Protein AF-A0A2T7N3Q2-F1 (afdb_monomer_lite)

pLDDT: mean 89.61, std 8.19, range [59.91, 98.12]

Radius of gyration: 12.16 Å; chains: 1; bounding box: 27×22×31 Å

Secondary structure (DSSP, 8-state):
---TTS-HHHHSTTGGGSHHHHHHHHHHHH---EEEEEEEEEETTEEEEEEEEE---TT-

Foldseek 3Di:
DDCPPPDPCVQQPPCVVDPVVVQQVCCVVPQDKDKDAWDWDDDPVDIDTDIDIDGDDPVD

Structure (mmCIF, N/CA/C/O backbone):
data_AF-A0A2T7N3Q2-F1
#
_entry.id   AF-A0A2T7N3Q2-F1
#
loop_
_atom_site.group_PDB
_atom_site.id
_atom_site.type_symbol
_atom_site.label_atom_id
_atom_site.lab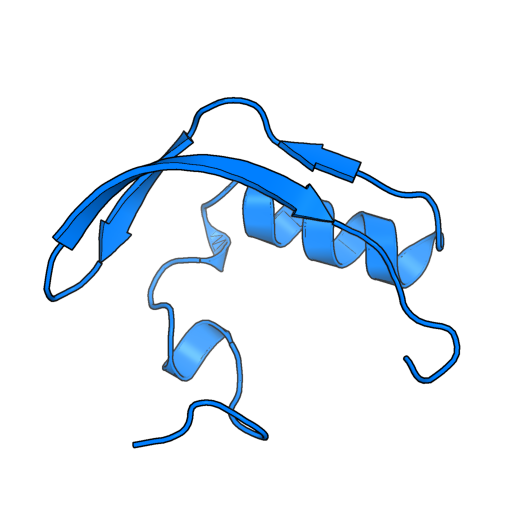el_alt_id
_atom_site.label_comp_id
_atom_site.label_asym_id
_atom_site.label_entity_id
_atom_site.label_seq_id
_atom_site.pdbx_PDB_ins_code
_atom_site.Cartn_x
_atom_site.Cartn_y
_atom_site.Cartn_z
_atom_site.occupancy
_atom_site.B_iso_or_equiv
_atom_site.auth_seq_id
_atom_site.auth_comp_id
_atom_site.auth_asym_id
_atom_site.auth_atom_id
_atom_site.pdbx_PDB_model_num
ATOM 1 N N . MET A 1 1 ? -1.226 -0.803 -22.630 1.00 59.91 1 MET A N 1
ATOM 2 C CA . MET A 1 1 ? -1.659 -2.131 -22.125 1.00 59.91 1 MET A CA 1
ATOM 3 C C . MET A 1 1 ? -2.366 -1.929 -20.785 1.00 59.91 1 MET A C 1
ATOM 5 O O . MET A 1 1 ? -1.859 -1.150 -19.992 1.00 59.91 1 MET A O 1
ATOM 9 N N . LYS A 1 2 ? -3.537 -2.539 -20.533 1.00 71.06 2 LYS A N 1
ATOM 10 C CA . LYS A 1 2 ? -4.232 -2.405 -19.234 1.00 71.06 2 LYS A CA 1
ATOM 11 C C . LYS A 1 2 ? -3.567 -3.332 -18.197 1.00 71.06 2 LYS A C 1
ATOM 13 O O . LYS A 1 2 ? -3.435 -4.513 -18.495 1.00 71.06 2 LYS A O 1
ATOM 18 N N . PRO A 1 3 ? -3.172 -2.850 -17.006 1.00 80.81 3 PRO A N 1
ATOM 19 C CA . PRO A 1 3 ? -2.475 -3.662 -15.998 1.00 80.81 3 PRO A CA 1
ATOM 20 C C . PRO A 1 3 ? -3.384 -4.634 -15.217 1.00 80.81 3 PRO A C 1
ATOM 22 O O . PRO A 1 3 ? -2.908 -5.349 -14.341 1.00 80.81 3 PRO A O 1
ATOM 25 N N . ILE A 1 4 ? -4.684 -4.681 -15.522 1.00 85.62 4 ILE A N 1
ATOM 26 C CA . ILE A 1 4 ? -5.670 -5.513 -14.817 1.00 85.62 4 ILE A CA 1
ATOM 27 C C . ILE A 1 4 ? -5.357 -7.002 -15.015 1.00 85.62 4 ILE A C 1
ATOM 29 O O . ILE A 1 4 ? -5.092 -7.440 -16.133 1.00 85.62 4 ILE A O 1
ATOM 33 N N . GLY A 1 5 ? -5.413 -7.776 -13.928 1.00 88.06 5 GLY A N 1
ATOM 34 C CA . GLY A 1 5 ? -5.167 -9.222 -13.935 1.00 88.06 5 GLY A CA 1
ATOM 35 C C . GLY A 1 5 ? -3.689 -9.618 -13.978 1.00 88.06 5 GLY A C 1
ATOM 36 O O . GLY A 1 5 ? -3.384 -10.806 -14.022 1.00 88.06 5 GLY A O 1
ATOM 37 N N . ARG A 1 6 ? -2.765 -8.650 -13.959 1.00 90.00 6 ARG A N 1
ATOM 38 C CA . ARG A 1 6 ? -1.325 -8.915 -13.882 1.00 90.00 6 ARG A CA 1
ATOM 39 C C . ARG A 1 6 ? -0.834 -8.848 -12.444 1.00 90.00 6 ARG A C 1
ATOM 41 O O . ARG A 1 6 ? -1.361 -8.102 -11.623 1.00 90.00 6 ARG A O 1
ATOM 48 N N . GLU A 1 7 ? 0.227 -9.597 -12.171 1.00 91.31 7 GLU A N 1
ATOM 49 C CA . GLU A 1 7 ? 0.935 -9.505 -10.901 1.00 91.31 7 GLU A CA 1
ATOM 50 C C . GLU A 1 7 ? 1.529 -8.103 -10.721 1.00 91.31 7 GLU A C 1
ATOM 52 O O . GLU A 1 7 ? 2.230 -7.592 -11.597 1.00 91.31 7 GLU A O 1
ATOM 57 N N . LEU A 1 8 ? 1.289 -7.500 -9.555 1.00 89.88 8 LEU A N 1
ATOM 58 C CA . LEU A 1 8 ? 1.756 -6.156 -9.221 1.00 89.88 8 LEU A CA 1
ATOM 59 C C . LEU A 1 8 ? 3.273 -6.005 -9.395 1.00 89.88 8 LEU A C 1
ATOM 61 O O . LEU A 1 8 ? 3.724 -5.008 -9.944 1.00 89.88 8 LEU A O 1
ATOM 65 N N . LYS A 1 9 ? 4.057 -7.015 -9.012 1.00 90.31 9 LYS A N 1
ATOM 66 C CA . LYS A 1 9 ? 5.527 -7.005 -9.111 1.00 90.31 9 LYS A CA 1
ATOM 67 C C . LYS A 1 9 ? 6.042 -7.014 -10.549 1.00 90.31 9 LYS A C 1
ATOM 69 O O . LYS A 1 9 ? 7.119 -6.493 -10.818 1.00 90.31 9 LYS A O 1
ATOM 74 N N . ALA A 1 10 ? 5.257 -7.569 -11.472 1.00 89.12 10 ALA A N 1
ATOM 75 C CA . ALA A 1 10 ? 5.570 -7.580 -12.897 1.00 89.12 10 ALA A CA 1
ATOM 76 C C . ALA A 1 10 ? 5.225 -6.253 -13.594 1.00 89.12 10 ALA A C 1
ATOM 78 O O . ALA A 1 10 ? 5.665 -6.024 -14.720 1.00 89.12 10 ALA A O 1
ATOM 79 N N . VAL A 1 11 ? 4.403 -5.410 -12.963 1.00 87.31 11 VAL A N 1
ATOM 80 C CA . VAL A 1 11 ? 3.990 -4.100 -13.492 1.00 87.31 11 VAL A CA 1
ATOM 81 C C . VAL A 1 11 ? 4.746 -2.966 -12.802 1.00 87.31 11 VAL A C 1
ATOM 83 O O . VAL A 1 11 ? 5.134 -2.005 -13.453 1.00 87.31 11 VAL A O 1
ATOM 86 N N . PHE A 1 12 ? 4.977 -3.091 -11.499 1.00 86.38 12 PHE A N 1
ATOM 87 C CA . PHE A 1 12 ? 5.685 -2.128 -10.671 1.00 86.38 12 PHE A CA 1
ATOM 88 C C . PHE A 1 12 ? 6.931 -2.804 -10.089 1.00 86.38 12 PHE A C 1
ATOM 90 O O . PHE A 1 12 ? 6.937 -3.311 -8.964 1.00 86.38 12 PHE A O 1
ATOM 97 N N . GLN A 1 13 ? 8.000 -2.837 -10.884 1.00 86.62 13 GLN A N 1
ATOM 98 C CA . GLN A 1 13 ? 9.264 -3.444 -10.472 1.00 86.62 13 GLN A CA 1
ATOM 99 C C . GLN A 1 13 ? 9.822 -2.753 -9.221 1.00 86.62 13 GLN A C 1
ATOM 101 O O . GLN A 1 13 ? 9.813 -1.531 -9.104 1.00 86.62 13 GLN A O 1
ATOM 106 N N . GLY A 1 14 ? 10.306 -3.545 -8.263 1.00 87.69 14 GLY A N 1
ATOM 107 C CA . GLY A 1 14 ? 10.866 -3.025 -7.012 1.00 87.69 14 GLY A CA 1
ATOM 108 C C . GLY A 1 14 ? 9.834 -2.580 -5.971 1.00 87.69 14 GLY A C 1
ATOM 109 O O . GLY A 1 14 ? 10.242 -2.173 -4.882 1.00 87.69 14 GLY A O 1
ATOM 110 N N . ILE A 1 15 ? 8.528 -2.722 -6.244 1.00 89.62 15 ILE A N 1
ATOM 111 C CA . ILE A 1 15 ? 7.463 -2.361 -5.294 1.00 89.62 15 ILE A CA 1
ATOM 112 C C . ILE A 1 15 ? 7.646 -3.014 -3.922 1.00 89.62 15 ILE A C 1
ATOM 114 O O . ILE A 1 15 ? 7.352 -2.386 -2.912 1.00 89.62 15 ILE A O 1
ATOM 118 N N . GLU A 1 16 ? 8.219 -4.221 -3.861 1.00 91.75 16 GLU A N 1
ATOM 119 C CA . GLU A 1 16 ? 8.458 -4.957 -2.611 1.00 91.75 16 GLU A CA 1
ATOM 120 C C . GLU A 1 16 ? 9.332 -4.211 -1.592 1.00 91.75 16 GLU A C 1
ATOM 122 O O . GLU A 1 16 ? 9.351 -4.570 -0.421 1.00 91.75 16 GLU A O 1
ATOM 127 N N . ARG A 1 17 ? 10.056 -3.175 -2.027 1.00 90.12 17 ARG A N 1
ATOM 128 C CA . ARG A 1 17 ? 10.919 -2.347 -1.174 1.00 90.12 17 ARG A CA 1
ATOM 129 C C . ARG A 1 17 ? 10.237 -1.069 -0.681 1.00 90.12 17 ARG A C 1
ATOM 131 O O . ARG A 1 17 ? 10.867 -0.290 0.027 1.00 90.12 17 ARG A O 1
ATOM 138 N N . THR A 1 18 ? 8.992 -0.828 -1.083 1.00 90.94 18 THR A N 1
ATOM 139 C CA . THR A 1 18 ? 8.250 0.404 -0.783 1.00 90.94 18 THR A CA 1
ATOM 140 C C . THR A 1 18 ? 7.345 0.233 0.430 1.00 90.94 18 THR A C 1
ATOM 142 O O . THR A 1 18 ? 6.872 -0.867 0.732 1.00 90.94 18 THR A O 1
ATOM 145 N N . LYS A 1 19 ? 7.021 1.345 1.095 1.00 94.06 19 LYS A N 1
ATOM 146 C CA . LYS A 1 19 ? 6.024 1.355 2.177 1.00 94.06 19 LYS A CA 1
ATOM 147 C C . LYS A 1 19 ? 4.626 1.018 1.661 1.00 94.06 19 LYS A C 1
ATOM 149 O O . LYS A 1 19 ? 3.835 0.435 2.402 1.00 94.06 19 LYS A O 1
ATOM 154 N N . LEU A 1 20 ? 4.341 1.341 0.397 1.00 94.69 20 LEU A N 1
ATOM 155 C CA . LEU A 1 20 ? 3.097 0.971 -0.277 1.00 94.69 20 LEU A CA 1
ATOM 156 C C . LEU A 1 20 ? 2.863 -0.544 -0.281 1.00 94.69 20 LEU A C 1
ATOM 158 O O . LEU A 1 20 ? 1.756 -0.978 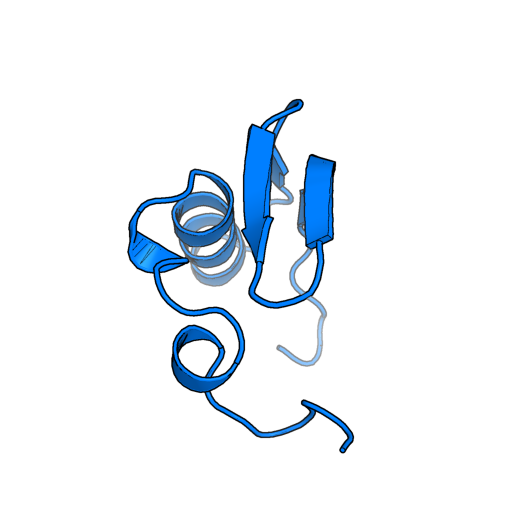0.024 1.00 94.69 20 LEU A O 1
ATOM 162 N N . PHE A 1 21 ? 3.876 -1.360 -0.580 1.00 95.19 21 PHE A N 1
ATOM 163 C CA . PHE A 1 21 ? 3.696 -2.815 -0.626 1.00 95.19 21 PHE A CA 1
ATOM 164 C C . PHE A 1 21 ? 3.355 -3.414 0.737 1.00 95.19 21 PHE A C 1
ATOM 166 O O . PHE A 1 21 ? 2.451 -4.241 0.847 1.00 95.19 21 PHE A O 1
ATOM 173 N N . GLU A 1 22 ? 4.026 -2.953 1.788 1.00 95.81 22 GLU A N 1
ATOM 174 C CA . GLU A 1 22 ? 3.740 -3.401 3.150 1.00 95.81 22 GLU A CA 1
ATOM 175 C C . GLU A 1 22 ? 2.363 -2.920 3.632 1.00 95.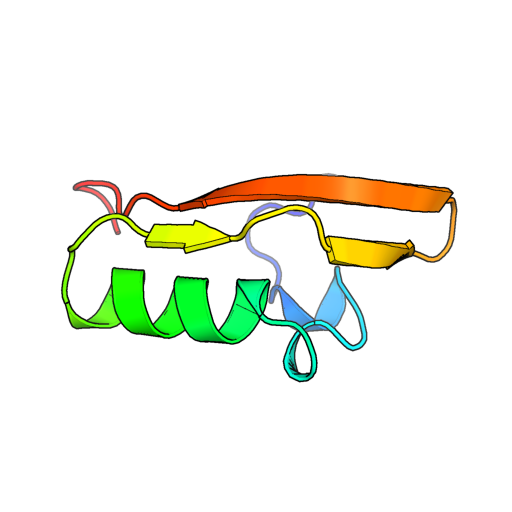81 22 GLU A C 1
ATOM 177 O O . GLU A 1 22 ? 1.649 -3.667 4.299 1.00 95.81 22 GLU A O 1
ATOM 182 N N . ALA A 1 23 ? 1.940 -1.711 3.248 1.00 96.75 23 ALA A N 1
ATOM 183 C CA . ALA A 1 23 ? 0.587 -1.224 3.518 1.00 96.75 23 ALA A CA 1
ATOM 184 C C . ALA A 1 23 ? -0.488 -2.032 2.769 1.00 96.75 23 ALA A C 1
ATOM 186 O O . ALA A 1 23 ? -1.517 -2.360 3.355 1.00 96.75 23 ALA A O 1
ATOM 187 N N . LEU A 1 24 ? -0.239 -2.415 1.509 1.00 96.12 24 LEU A N 1
ATOM 188 C CA . LEU A 1 24 ? -1.128 -3.292 0.737 1.00 96.12 24 LEU A CA 1
ATOM 189 C C . LEU A 1 24 ? -1.323 -4.647 1.430 1.00 96.12 24 LEU A C 1
ATOM 191 O O . LEU A 1 24 ? -2.461 -5.094 1.564 1.00 96.12 24 LEU A O 1
ATOM 195 N N . LYS A 1 25 ? -0.243 -5.276 1.915 1.00 95.62 25 LYS A N 1
ATOM 196 C CA . LYS A 1 25 ? -0.326 -6.537 2.674 1.00 95.62 25 LYS A CA 1
ATOM 197 C C . LYS A 1 25 ? -1.144 -6.381 3.954 1.00 95.62 25 LYS A C 1
ATOM 199 O O . LYS A 1 25 ? -2.076 -7.150 4.167 1.00 95.62 25 LYS A O 1
ATOM 204 N N . ARG A 1 26 ? -0.848 -5.365 4.774 1.00 97.12 26 ARG A N 1
ATOM 205 C CA . ARG A 1 26 ? -1.571 -5.137 6.036 1.00 97.12 26 ARG A CA 1
ATOM 206 C C . ARG A 1 26 ? -3.051 -4.860 5.808 1.00 97.12 26 ARG A C 1
ATOM 208 O O . ARG A 1 26 ? -3.885 -5.454 6.488 1.00 97.12 26 ARG A O 1
ATOM 215 N N . ALA A 1 27 ? -3.394 -4.008 4.843 1.00 97.38 27 ALA A N 1
ATOM 216 C CA . ALA A 1 27 ? -4.786 -3.721 4.507 1.00 97.38 27 ALA A CA 1
ATOM 217 C C . ALA A 1 27 ? -5.512 -4.969 3.976 1.00 97.38 27 ALA A C 1
ATOM 219 O O . ALA A 1 27 ? -6.678 -5.194 4.301 1.00 97.38 27 ALA A O 1
ATOM 220 N N . TRP A 1 28 ? -4.825 -5.818 3.205 1.00 94.94 28 TRP A N 1
ATOM 221 C CA . TRP A 1 28 ? -5.369 -7.098 2.758 1.00 94.94 28 TRP A CA 1
ATOM 222 C C . TRP A 1 28 ? -5.653 -8.043 3.932 1.00 94.94 28 TRP A C 1
ATOM 224 O O . TRP A 1 28 ? -6.766 -8.552 4.051 1.00 94.94 28 TRP A O 1
ATOM 234 N N . GLU A 1 29 ? -4.682 -8.247 4.820 1.00 95.19 29 GLU A N 1
ATOM 235 C CA . GLU A 1 29 ? -4.782 -9.172 5.955 1.00 95.19 29 GLU A CA 1
ATOM 236 C C . GLU A 1 29 ? -5.807 -8.717 6.998 1.00 95.19 29 GLU A C 1
ATOM 238 O O . GLU A 1 29 ? -6.597 -9.521 7.490 1.00 95.19 29 GLU A O 1
ATOM 243 N N . THR A 1 30 ? -5.811 -7.425 7.324 1.00 96.06 30 THR A N 1
ATOM 244 C CA . THR A 1 30 ? -6.604 -6.878 8.436 1.00 96.06 30 THR A CA 1
ATOM 245 C C . THR A 1 30 ? -7.945 -6.298 8.001 1.00 96.06 30 THR A C 1
ATOM 247 O O . THR A 1 30 ? -8.852 -6.170 8.819 1.00 96.06 30 THR A O 1
ATOM 250 N N . GLY A 1 31 ? -8.080 -5.903 6.732 1.00 95.56 31 GLY A N 1
ATOM 251 C CA . GLY A 1 31 ? -9.215 -5.119 6.243 1.00 95.56 31 GLY A CA 1
ATOM 252 C C . GLY A 1 31 ? -9.230 -3.660 6.721 1.00 95.56 31 GLY A C 1
ATOM 253 O O . GLY A 1 31 ? -10.141 -2.920 6.352 1.00 95.56 31 GLY A O 1
ATOM 254 N N . ILE A 1 32 ? -8.249 -3.226 7.519 1.00 97.06 32 ILE A N 1
ATOM 255 C CA . ILE A 1 32 ? -8.160 -1.854 8.026 1.00 97.06 32 ILE A CA 1
ATOM 256 C C . ILE A 1 32 ? -7.519 -0.964 6.947 1.00 97.06 32 ILE A C 1
ATOM 258 O O . ILE A 1 32 ? -6.471 -1.328 6.410 1.00 97.06 32 ILE A O 1
ATOM 262 N N . PRO A 1 33 ? -8.115 0.197 6.610 1.00 97.81 33 PRO A N 1
ATOM 263 C CA . PRO A 1 33 ? -7.517 1.133 5.665 1.00 97.81 33 PRO A CA 1
ATOM 264 C C . PRO A 1 33 ? -6.162 1.670 6.131 1.00 97.81 33 PRO A C 1
ATOM 266 O O . PRO A 1 33 ? -5.972 1.978 7.306 1.00 97.81 33 PRO A O 1
ATOM 269 N N . GLU A 1 34 ? -5.247 1.862 5.186 1.00 98.12 34 GLU A N 1
ATOM 270 C CA . GLU A 1 34 ? -3.891 2.352 5.442 1.00 98.12 34 GLU A CA 1
ATOM 271 C C . GLU A 1 34 ? -3.629 3.643 4.659 1.00 98.12 34 GLU A C 1
ATOM 273 O O . GLU A 1 34 ? -4.118 3.830 3.541 1.00 98.12 34 GLU A O 1
ATOM 278 N N . LYS A 1 35 ? -2.809 4.528 5.231 1.00 97.50 35 LYS A N 1
ATOM 279 C CA . LYS A 1 35 ? -2.289 5.714 4.547 1.00 97.50 35 LYS A CA 1
ATOM 280 C C . LYS A 1 35 ? -0.771 5.651 4.530 1.00 97.50 35 LYS A C 1
ATOM 282 O O . LYS A 1 35 ? -0.135 5.533 5.575 1.00 97.50 35 LYS A O 1
ATOM 287 N N . VAL A 1 36 ? -0.194 5.789 3.345 1.00 96.44 36 VAL A N 1
ATOM 288 C CA . VAL A 1 36 ? 1.248 5.964 3.172 1.00 96.44 36 VAL A CA 1
ATOM 289 C C . VAL A 1 36 ? 1.489 7.421 2.808 1.00 96.44 36 VAL A C 1
ATOM 291 O O . VAL A 1 36 ? 1.079 7.870 1.738 1.00 96.44 36 VAL A O 1
ATOM 294 N N . GLU A 1 37 ? 2.115 8.160 3.726 1.00 94.69 37 GLU A N 1
ATOM 295 C CA . GLU A 1 37 ? 2.564 9.536 3.484 1.00 94.69 37 GLU A CA 1
ATOM 296 C C . GLU A 1 37 ? 3.568 9.603 2.326 1.00 94.69 37 GLU A C 1
ATOM 298 O O . GLU A 1 37 ? 4.114 8.579 1.917 1.00 94.69 37 GLU A O 1
ATOM 303 N N . ALA A 1 38 ? 3.816 10.817 1.824 1.00 92.94 38 ALA A N 1
ATOM 304 C CA . ALA A 1 38 ? 4.615 11.078 0.630 1.00 92.94 38 ALA A CA 1
ATOM 305 C C . ALA A 1 38 ? 5.879 10.201 0.526 1.00 92.94 38 ALA A C 1
ATOM 307 O O . ALA A 1 38 ? 6.840 10.350 1.284 1.00 92.94 38 ALA A O 1
ATOM 308 N N . GLU A 1 39 ? 5.877 9.306 -0.458 1.00 90.75 39 GLU A N 1
ATOM 309 C CA . GLU A 1 39 ? 6.996 8.440 -0.813 1.00 90.75 39 GLU A CA 1
ATOM 310 C C . GLU A 1 39 ? 7.398 8.728 -2.263 1.00 90.75 39 GLU A C 1
ATOM 312 O O . GLU A 1 39 ? 6.540 8.953 -3.125 1.00 90.75 39 GLU A O 1
ATOM 317 N N . LYS A 1 40 ? 8.709 8.778 -2.527 1.00 89.06 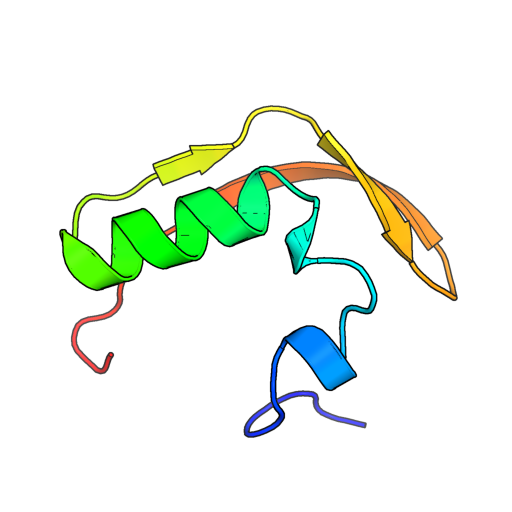40 LYS A N 1
ATOM 318 C CA . LYS A 1 40 ? 9.225 8.989 -3.880 1.00 89.06 40 LYS A CA 1
ATOM 319 C C . LYS A 1 40 ? 9.265 7.653 -4.616 1.00 89.06 40 LYS A C 1
ATOM 321 O O . LYS A 1 40 ? 9.933 6.730 -4.151 1.00 89.06 40 LYS A O 1
ATOM 326 N N . TYR A 1 41 ? 8.616 7.565 -5.774 1.00 84.12 41 TYR A N 1
ATOM 327 C CA . TYR A 1 41 ? 8.738 6.401 -6.655 1.00 84.12 41 TYR A CA 1
ATOM 328 C C . TYR A 1 41 ? 9.574 6.734 -7.883 1.00 84.12 41 TYR A C 1
ATOM 330 O O . TYR A 1 41 ? 9.482 7.825 -8.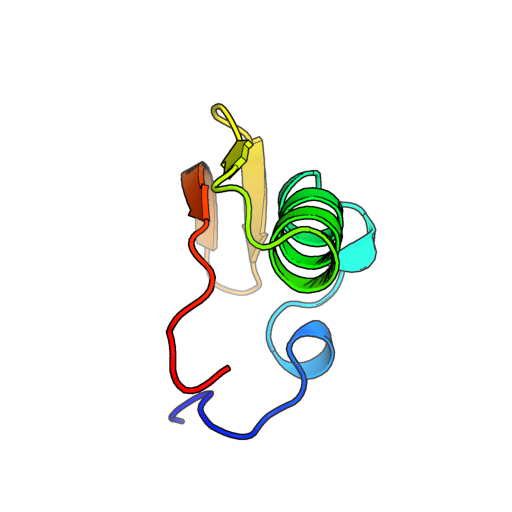445 1.00 84.12 41 TYR A O 1
ATOM 338 N N . HIS A 1 42 ? 10.377 5.758 -8.289 1.00 78.25 42 HIS A N 1
ATOM 339 C CA . HIS A 1 42 ? 11.049 5.731 -9.577 1.00 78.25 42 HIS A CA 1
ATOM 340 C C . HIS A 1 42 ? 10.378 4.636 -10.402 1.00 78.25 42 HIS A C 1
ATOM 342 O O . HIS A 1 42 ? 10.512 3.454 -10.093 1.00 78.25 42 HIS A O 1
ATOM 348 N N . MET A 1 43 ? 9.604 5.043 -11.402 1.00 74.81 43 MET A N 1
ATOM 349 C CA . MET A 1 43 ? 8.987 4.160 -12.387 1.00 74.81 43 MET A CA 1
ATOM 350 C C . MET A 1 43 ? 9.664 4.383 -13.743 1.00 74.81 43 MET A C 1
ATOM 352 O O . MET A 1 43 ? 10.282 5.422 -13.960 1.00 74.81 43 MET A O 1
ATOM 356 N N . GLU A 1 44 ? 9.556 3.413 -14.655 1.00 72.38 44 GLU A N 1
ATOM 357 C CA . GLU A 1 44 ? 10.282 3.425 -15.939 1.00 72.38 44 GLU A CA 1
ATOM 358 C C . GLU A 1 44 ? 10.107 4.734 -16.728 1.00 72.38 44 GLU A C 1
ATOM 360 O O . GLU A 1 44 ? 11.073 5.249 -17.282 1.00 72.38 44 GLU A O 1
ATOM 365 N N . GLU A 1 45 ? 8.903 5.310 -16.726 1.00 75.31 45 GLU A N 1
ATOM 366 C CA . GLU A 1 45 ? 8.592 6.526 -17.489 1.00 75.31 45 GLU A CA 1
ATOM 367 C C . GLU A 1 45 ? 8.405 7.782 -16.617 1.00 75.31 45 GLU A C 1
ATOM 369 O O . GLU A 1 45 ? 8.107 8.854 -17.140 1.00 75.31 45 GLU A O 1
ATOM 374 N N . SER A 1 46 ? 8.539 7.688 -15.286 1.00 75.00 46 SER A N 1
ATOM 375 C CA . SER A 1 46 ? 8.303 8.841 -14.401 1.00 75.00 46 SER A CA 1
ATOM 376 C C . SER A 1 46 ? 8.940 8.714 -13.019 1.00 75.00 46 SER A C 1
ATOM 378 O O . SER A 1 46 ? 9.016 7.636 -12.431 1.00 75.00 46 SER A O 1
ATOM 380 N N . GLU A 1 47 ? 9.331 9.855 -12.456 1.00 85.38 47 GLU A N 1
ATOM 381 C CA . GLU A 1 47 ? 9.626 9.999 -11.033 1.00 85.38 47 GLU A CA 1
ATOM 382 C C . GLU A 1 47 ? 8.701 11.039 -10.397 1.00 85.38 47 GLU A C 1
ATOM 384 O O . GLU A 1 47 ? 8.245 11.975 -11.053 1.00 85.38 47 GLU A O 1
ATOM 389 N N . GLY A 1 48 ? 8.419 10.882 -9.108 1.00 89.12 48 GLY A N 1
ATOM 390 C CA . GLY A 1 48 ? 7.523 11.792 -8.403 1.00 89.12 48 GLY A CA 1
ATOM 391 C C . GLY A 1 48 ? 7.310 11.413 -6.946 1.00 89.12 48 GLY A C 1
ATOM 392 O O . GLY A 1 48 ? 7.877 10.438 -6.453 1.00 89.12 48 GLY A O 1
ATOM 393 N N . TRP A 1 49 ? 6.489 12.205 -6.265 1.00 92.81 49 TRP A N 1
ATOM 394 C CA . TRP A 1 49 ? 6.064 11.962 -4.890 1.00 92.81 49 TRP A CA 1
ATOM 395 C C . TRP A 1 49 ? 4.580 11.640 -4.863 1.00 92.81 49 TRP A C 1
ATOM 397 O O . TRP A 1 49 ? 3.778 12.371 -5.443 1.00 92.81 49 TRP A O 1
ATOM 407 N N . TRP A 1 50 ? 4.214 10.585 -4.142 1.00 91.12 50 TRP A N 1
ATOM 408 C CA . TRP A 1 50 ? 2.824 10.167 -4.016 1.00 91.12 50 TRP A CA 1
ATOM 409 C C . TRP A 1 50 ? 2.463 9.899 -2.564 1.00 91.12 50 TRP A C 1
ATOM 411 O O . TRP A 1 50 ? 3.227 9.297 -1.815 1.00 91.12 50 TRP A O 1
ATOM 421 N N . THR A 1 51 ? 1.267 10.340 -2.183 1.00 95.94 51 THR A N 1
ATOM 422 C CA . THR A 1 51 ? 0.585 9.888 -0.966 1.00 95.94 51 THR A CA 1
ATOM 423 C C . THR A 1 51 ? -0.448 8.852 -1.384 1.00 95.94 51 THR A C 1
ATOM 425 O O . THR A 1 51 ? -1.260 9.131 -2.267 1.00 95.94 51 THR A O 1
ATOM 428 N N . ASN A 1 52 ? -0.427 7.672 -0.766 1.00 95.94 52 ASN A N 1
ATOM 429 C CA . ASN A 1 52 ? -1.350 6.587 -1.096 1.00 95.94 52 ASN A CA 1
ATOM 430 C C . ASN A 1 52 ? -2.372 6.385 0.018 1.00 95.94 52 ASN A C 1
ATOM 432 O O . ASN A 1 52 ? -2.033 6.420 1.201 1.00 95.94 52 ASN A O 1
ATOM 436 N N . TYR A 1 53 ? -3.605 6.098 -0.386 1.00 97.31 53 TYR A N 1
ATOM 437 C CA . TYR A 1 53 ? -4.693 5.682 0.491 1.00 97.31 53 TYR A CA 1
ATOM 438 C C . TYR A 1 53 ? -5.147 4.302 0.033 1.00 97.31 53 TYR A C 1
ATOM 440 O O . TYR A 1 53 ? -5.536 4.128 -1.123 1.00 97.31 53 TYR A O 1
ATOM 448 N N . ILE A 1 54 ? -5.036 3.319 0.916 1.00 97.00 54 ILE A N 1
ATOM 449 C CA . ILE A 1 54 ? -5.244 1.913 0.602 1.00 97.00 54 ILE A CA 1
ATOM 450 C C . ILE A 1 54 ? -6.500 1.438 1.318 1.00 97.00 54 ILE A C 1
ATOM 452 O O . ILE A 1 54 ? -6.632 1.581 2.533 1.00 97.00 54 ILE A O 1
ATOM 456 N N . TYR A 1 55 ? -7.401 0.833 0.550 1.00 95.88 55 TYR A N 1
ATOM 457 C CA . TYR A 1 55 ? -8.651 0.265 1.033 1.00 95.88 55 TYR A CA 1
ATOM 458 C C . TYR A 1 55 ? -8.810 -1.136 0.456 1.00 95.88 55 TYR A C 1
ATOM 460 O O . TYR A 1 55 ? -8.563 -1.346 -0.733 1.00 95.88 55 TYR A O 1
ATOM 468 N N . ARG A 1 56 ? -9.257 -2.083 1.280 1.00 94.12 56 ARG A N 1
ATOM 469 C CA . ARG A 1 56 ? -9.712 -3.388 0.801 1.00 94.12 56 ARG A CA 1
ATOM 470 C C . ARG A 1 56 ? -11.176 -3.273 0.384 1.00 94.12 56 ARG A C 1
ATOM 472 O O . ARG A 1 56 ? -11.998 -2.781 1.157 1.00 94.12 56 ARG A O 1
ATOM 479 N N . LEU A 1 57 ? -11.499 -3.708 -0.831 1.00 90.88 57 LEU A N 1
ATOM 480 C CA . LEU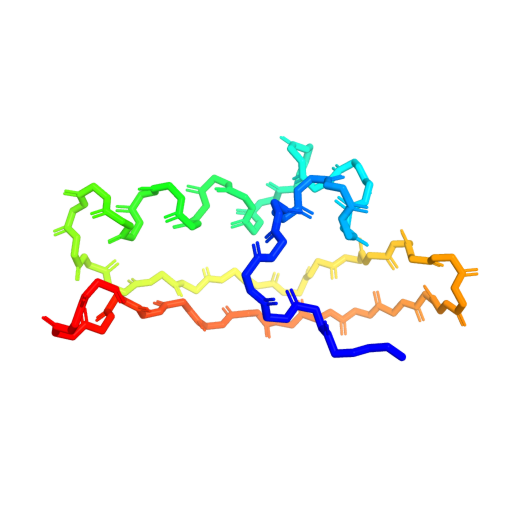 A 1 57 ? -12.876 -3.710 -1.318 1.00 90.88 57 LEU A CA 1
ATOM 481 C C . LEU A 1 57 ? -13.606 -4.972 -0.849 1.00 90.88 57 LEU A C 1
ATOM 483 O O . LEU A 1 57 ? -12.996 -6.000 -0.556 1.00 90.88 57 LEU A O 1
ATOM 487 N N . SER A 1 58 ? -14.937 -4.912 -0.802 1.00 90.44 58 SER A N 1
ATOM 488 C CA . SER A 1 58 ? -15.773 -6.057 -0.415 1.00 90.44 58 SER A CA 1
ATOM 489 C C . SER A 1 58 ? -15.648 -7.251 -1.369 1.00 90.44 58 SER A C 1
ATOM 491 O O . SER A 1 58 ? -15.925 -8.379 -0.971 1.00 90.44 58 SER A O 1
ATOM 493 N N . SER A 1 59 ? -15.205 -7.019 -2.606 1.00 86.75 59 SER A N 1
ATOM 494 C CA . SER A 1 59 ? -14.920 -8.048 -3.611 1.00 86.75 59 SER A CA 1
ATOM 495 C C . SER A 1 59 ? -13.599 -8.793 -3.403 1.00 86.75 59 SER A C 1
ATOM 497 O O . SER A 1 59 ? -13.328 -9.740 -4.141 1.00 86.75 59 SER A O 1
ATOM 499 N N . GLY A 1 60 ? -12.777 -8.364 -2.441 1.00 68.81 60 GLY A N 1
ATOM 500 C CA . GLY A 1 60 ? -11.333 -8.583 -2.488 1.00 68.81 60 GLY A CA 1
ATOM 501 C C . GLY A 1 60 ? -10.660 -7.392 -3.146 1.00 68.81 60 GLY A C 1
ATOM 502 O O . GLY A 1 60 ? -11.093 -7.024 -4.263 1.00 68.81 60 GLY A O 1
#

Sequence (60 aa):
MKPIGRELKAVFQGIERTKLFEALKRAWETGIPEKVEAEKYHMEESEGWWTNYIYRLSSG